Protein AF-A0A914V045-F1 (afdb_monomer_lite)

Foldseek 3Di:
DVVVVVLVVVLVVLVVLLVVLVVVLVVCPVPDPVVNVVSVVSNVVSLLVNLLSVLCCVLQVQLVVLVVVCVVPDVDCPDPSVVSNVVSVVSVVVSVVVNVVSSCVVDPVVVVVVVVVVVVVVVVVVVVVVVVVVVVVVVVVVVVVVVVVVVVVVVD

InterPro domains:
  IPR019408 7TM GPCR, serpentine receptor class ab (Srab) [PF10292] (8-119)
  IPR053286 Nematode receptor-like srab [PTHR46561] (6-132)

Sequence (156 aa):
MLLPTVELITLGILCGLLRYNARKKKRLQEASLTEKYQVNENLRSIRLLIPMMITHFCCFMPTLIAFPLYYAIDPSPDSRQYPIFNEAFGLTILYAVLLPVVLFWRHKSLRDNLQKSLGVFNRVEPERARADGRTQEQVRHFALLSSAWEREIAKR

Radius of gyration: 30.62 Å; chains: 1; bounding box: 100×23×67 Å

Secondary structure (DSSP, 8-state):
-HHHHHHHHHHHHHHHHHHHHHHHHHH-SSS-HHHHHHHHHHHHHHHHHHHHHHHHHHHHHHHHHHHHHHHHH---TTSTTHHHHHHHHHHHHHHHHHHHHHHHHH-HHHHHHHHHHHHHHHHHHHHHHHHHHHHHHHHHHHHHHHHHHHHHHTT-

Organism: NCBI:txid2011161

Structure (mmCIF, N/CA/C/O backbone):
data_AF-A0A914V045-F1
#
_entry.id   AF-A0A914V045-F1
#
loop_
_atom_site.group_PDB
_atom_site.id
_atom_site.type_symbol
_atom_site.label_atom_id
_atom_site.label_alt_id
_atom_site.label_comp_id
_atom_site.label_asym_id
_atom_site.label_entity_id
_atom_site.label_seq_id
_atom_site.pdbx_PDB_ins_code
_atom_site.Cartn_x
_atom_site.Cartn_y
_atom_site.Cartn_z
_atom_site.occupancy
_atom_site.B_iso_or_equiv
_atom_site.auth_seq_id
_atom_site.auth_comp_id
_atom_site.auth_asym_id
_atom_site.auth_atom_id
_atom_site.pdbx_PDB_model_num
ATOM 1 N N . MET A 1 1 ? 15.178 9.215 -10.275 1.00 60.50 1 MET A N 1
ATOM 2 C CA . MET A 1 1 ? 15.688 8.479 -9.092 1.00 60.50 1 MET A CA 1
ATOM 3 C C . MET A 1 1 ? 15.034 8.858 -7.756 1.00 60.50 1 MET A C 1
ATOM 5 O O . MET A 1 1 ? 15.319 8.191 -6.775 1.00 60.50 1 MET A O 1
ATOM 9 N N . LEU A 1 2 ? 14.127 9.846 -7.689 1.00 77.00 2 LEU A N 1
ATOM 10 C CA . LEU A 1 2 ? 13.502 10.266 -6.421 1.00 77.00 2 LEU A CA 1
ATOM 11 C C . LEU A 1 2 ? 12.472 9.264 -5.857 1.00 77.00 2 LEU A C 1
ATOM 13 O O . LEU A 1 2 ? 12.335 9.135 -4.644 1.00 77.00 2 LEU A O 1
ATOM 17 N N . LEU A 1 3 ? 11.770 8.521 -6.717 1.00 78.25 3 LEU A N 1
ATOM 18 C CA . LEU A 1 3 ? 10.725 7.580 -6.298 1.00 78.25 3 LEU A CA 1
ATOM 19 C C . LEU A 1 3 ? 11.230 6.431 -5.386 1.00 78.25 3 LEU A C 1
ATOM 21 O O . LEU A 1 3 ? 10.719 6.313 -4.274 1.00 78.25 3 LEU A O 1
ATOM 25 N N . PRO A 1 4 ? 12.268 5.642 -5.750 1.00 80.12 4 PRO A N 1
ATOM 26 C CA . PRO A 1 4 ? 12.728 4.536 -4.905 1.00 80.12 4 PRO A CA 1
ATOM 27 C C . PRO A 1 4 ? 13.363 5.045 -3.610 1.00 80.12 4 PRO A C 1
ATOM 29 O O . PRO A 1 4 ? 13.275 4.393 -2.574 1.00 80.12 4 PRO A O 1
ATOM 32 N N . THR A 1 5 ? 13.983 6.231 -3.635 1.00 84.00 5 THR A N 1
ATOM 33 C CA . THR A 1 5 ? 14.529 6.838 -2.420 1.00 84.00 5 THR A CA 1
ATOM 34 C C . THR A 1 5 ? 13.424 7.198 -1.437 1.00 84.00 5 THR A C 1
ATOM 36 O O . THR A 1 5 ? 13.578 6.941 -0.247 1.00 84.00 5 THR A O 1
ATOM 39 N N . VAL A 1 6 ? 12.292 7.721 -1.920 1.00 87.81 6 VAL A N 1
ATOM 40 C CA . VAL A 1 6 ? 11.130 8.007 -1.070 1.00 87.81 6 VAL A CA 1
ATOM 41 C C . VAL A 1 6 ? 10.575 6.712 -0.483 1.00 87.81 6 VAL A C 1
ATOM 43 O O . VAL A 1 6 ? 10.385 6.645 0.726 1.00 87.81 6 VAL A O 1
ATOM 46 N N . GLU A 1 7 ? 10.410 5.657 -1.282 1.00 85.88 7 GLU A N 1
ATOM 47 C CA . GLU A 1 7 ? 9.904 4.365 -0.794 1.00 85.88 7 GLU A CA 1
ATOM 48 C C . GLU A 1 7 ? 10.807 3.733 0.275 1.00 85.88 7 GLU A C 1
ATOM 50 O O . GLU A 1 7 ? 10.315 3.267 1.307 1.00 85.88 7 GLU A O 1
ATOM 55 N N . LEU A 1 8 ? 12.129 3.762 0.075 1.00 87.00 8 LEU A N 1
ATOM 56 C CA . LEU A 1 8 ? 13.100 3.266 1.053 1.00 87.00 8 LEU A CA 1
ATOM 57 C C . LEU A 1 8 ? 13.074 4.086 2.348 1.00 87.00 8 LEU A C 1
ATOM 59 O O . LEU A 1 8 ? 13.103 3.513 3.441 1.00 87.00 8 LEU A O 1
ATOM 63 N N . ILE A 1 9 ? 12.966 5.415 2.244 1.00 91.69 9 ILE A N 1
ATOM 64 C CA . ILE A 1 9 ? 12.814 6.301 3.404 1.00 91.69 9 ILE A CA 1
ATOM 65 C C . ILE A 1 9 ? 11.511 5.980 4.142 1.00 91.69 9 ILE A C 1
ATOM 67 O O . ILE A 1 9 ? 11.527 5.800 5.360 1.00 91.69 9 ILE A O 1
ATOM 71 N N . THR A 1 10 ? 10.391 5.838 3.432 1.00 90.62 10 THR A N 1
ATOM 72 C CA . THR A 1 10 ? 9.091 5.498 4.022 1.00 90.62 10 THR A CA 1
ATOM 73 C C . THR A 1 10 ? 9.129 4.141 4.724 1.00 90.62 10 THR A C 1
ATOM 75 O O . THR A 1 10 ? 8.661 4.032 5.859 1.00 90.62 10 THR A O 1
ATOM 78 N N . LEU A 1 11 ? 9.732 3.115 4.115 1.00 88.62 11 LEU A N 1
ATOM 79 C CA . LEU A 1 11 ? 9.929 1.805 4.747 1.00 88.62 11 LEU A CA 1
ATOM 80 C C . LEU A 1 11 ? 10.800 1.905 6.005 1.00 88.62 11 LEU A C 1
ATOM 82 O O . LEU A 1 11 ? 10.477 1.293 7.028 1.00 88.62 11 LEU A O 1
ATOM 86 N N . GLY A 1 12 ? 11.866 2.709 5.960 1.00 91.56 12 GLY A N 1
ATOM 87 C CA . GLY A 1 12 ? 12.716 3.003 7.112 1.00 91.56 12 GLY A CA 1
ATOM 88 C C . GLY A 1 12 ? 11.939 3.654 8.258 1.00 91.56 12 GLY A C 1
ATOM 89 O O . GLY A 1 12 ? 12.003 3.180 9.396 1.00 91.56 12 GLY A O 1
ATOM 90 N N . ILE A 1 13 ? 11.139 4.680 7.953 1.00 93.62 13 ILE A N 1
ATOM 91 C CA . ILE A 1 13 ? 10.275 5.377 8.915 1.00 93.62 13 ILE A CA 1
ATOM 92 C C . ILE A 1 13 ? 9.247 4.413 9.511 1.00 93.62 13 ILE A C 1
ATOM 94 O O . ILE A 1 13 ? 9.123 4.343 10.732 1.00 93.62 13 ILE A O 1
ATOM 98 N N . LEU A 1 14 ? 8.547 3.620 8.694 1.00 91.94 14 LEU A N 1
ATOM 99 C CA . LEU A 1 14 ? 7.556 2.649 9.173 1.00 91.94 14 LEU A CA 1
ATOM 100 C C . LEU A 1 14 ? 8.188 1.591 10.084 1.00 91.94 14 LEU A C 1
ATOM 102 O O . LEU A 1 14 ? 7.642 1.284 11.147 1.00 91.94 14 LEU A O 1
ATOM 106 N N . CYS A 1 15 ? 9.366 1.074 9.726 1.00 90.88 15 CYS A N 1
ATOM 107 C CA . CYS A 1 15 ? 10.126 0.157 10.574 1.00 90.88 15 CYS A CA 1
ATOM 108 C C . CYS A 1 15 ? 10.553 0.815 11.896 1.00 90.88 15 CYS A C 1
ATOM 110 O O . CYS A 1 15 ? 10.463 0.195 12.961 1.00 90.88 15 CYS A O 1
ATOM 112 N N . GLY A 1 16 ? 11.009 2.069 11.842 1.00 93.06 16 GLY A N 1
ATOM 113 C CA . GLY A 1 16 ? 11.368 2.865 13.013 1.00 93.06 16 GLY A CA 1
ATOM 114 C C . GLY A 1 16 ? 10.177 3.077 13.945 1.00 93.06 16 GLY A C 1
ATOM 115 O O . GLY A 1 16 ? 10.257 2.758 15.133 1.00 93.06 16 GLY A O 1
ATOM 116 N N . LEU A 1 17 ? 9.042 3.512 13.397 1.00 92.81 17 LEU A N 1
ATOM 117 C CA . LEU A 1 17 ? 7.787 3.701 14.122 1.00 92.81 17 LEU A CA 1
ATOM 118 C C . LEU A 1 17 ? 7.270 2.392 14.718 1.00 92.81 17 LEU A C 1
ATOM 120 O O . LEU A 1 17 ? 6.794 2.397 15.854 1.00 92.81 17 LEU A O 1
ATOM 124 N N . LEU A 1 18 ? 7.394 1.266 14.010 1.00 92.25 18 LEU A N 1
ATOM 125 C CA . LEU A 1 18 ? 7.009 -0.043 14.535 1.00 92.25 18 LEU A CA 1
ATOM 126 C C . LEU A 1 18 ? 7.837 -0.393 15.775 1.00 92.25 18 LEU A C 1
ATOM 128 O O . LEU A 1 18 ? 7.282 -0.771 16.808 1.00 92.25 18 LEU A O 1
ATOM 132 N N . ARG A 1 19 ? 9.165 -0.235 15.696 1.00 92.94 19 ARG A N 1
ATOM 133 C CA . ARG A 1 19 ? 10.072 -0.508 16.820 1.00 92.94 19 ARG A CA 1
ATOM 134 C C . ARG A 1 19 ? 9.829 0.445 17.984 1.00 92.94 19 ARG A C 1
ATOM 136 O O . ARG A 1 19 ? 9.765 -0.006 19.128 1.00 92.94 19 ARG A O 1
ATOM 143 N N . TYR A 1 20 ? 9.664 1.735 17.705 1.00 93.12 20 TYR A N 1
ATOM 144 C CA . TYR A 1 20 ? 9.385 2.747 18.717 1.00 93.12 20 TYR A CA 1
ATOM 145 C C . TYR A 1 20 ? 8.069 2.457 19.449 1.00 93.12 20 TYR A C 1
ATOM 147 O O . TYR A 1 20 ? 8.065 2.337 20.674 1.00 93.12 20 TYR A O 1
ATOM 155 N N . ASN A 1 21 ? 6.969 2.242 18.720 1.00 90.94 21 ASN A N 1
ATOM 156 C CA . ASN A 1 21 ? 5.669 1.948 19.324 1.00 90.94 21 ASN A CA 1
ATOM 157 C C . ASN A 1 21 ? 5.657 0.591 20.045 1.00 90.94 21 ASN A C 1
ATOM 159 O O . ASN A 1 21 ? 5.033 0.469 21.096 1.00 90.94 21 ASN A O 1
ATOM 163 N N . ALA A 1 22 ? 6.389 -0.417 19.557 1.00 89.88 22 ALA A N 1
ATOM 164 C CA . ALA A 1 22 ? 6.524 -1.697 20.253 1.00 89.88 22 ALA A CA 1
ATOM 165 C C . ALA A 1 22 ? 7.273 -1.552 21.588 1.00 89.88 22 ALA A C 1
ATOM 167 O O . ALA A 1 22 ? 6.875 -2.150 22.588 1.00 89.88 22 ALA A O 1
ATOM 168 N N . ARG A 1 23 ? 8.330 -0.729 21.630 1.00 90.50 23 ARG A N 1
ATOM 169 C CA . ARG A 1 23 ? 9.044 -0.393 22.873 1.00 90.50 23 ARG A CA 1
ATOM 170 C C . ARG A 1 23 ? 8.161 0.421 23.818 1.00 90.50 23 ARG A C 1
ATOM 172 O O . ARG A 1 23 ? 8.089 0.096 25.000 1.00 90.50 23 ARG A O 1
ATOM 179 N N . LYS A 1 24 ? 7.446 1.424 23.297 1.00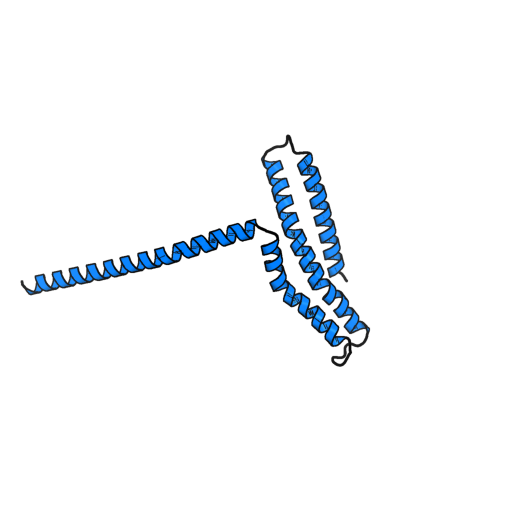 89.50 24 LYS A N 1
ATOM 180 C CA . LYS A 1 24 ? 6.507 2.249 24.070 1.00 89.50 24 LYS A CA 1
ATOM 181 C C . LYS A 1 24 ? 5.401 1.387 24.686 1.00 89.50 24 LYS A C 1
ATOM 183 O O . LYS A 1 24 ? 5.159 1.491 25.880 1.00 89.50 24 LYS A O 1
ATOM 188 N N . LYS A 1 25 ? 4.827 0.441 23.932 1.00 89.62 25 LYS A N 1
ATOM 189 C CA . LYS A 1 25 ? 3.814 -0.503 24.435 1.00 89.62 25 LYS A CA 1
ATOM 190 C C . LYS A 1 25 ? 4.291 -1.301 25.653 1.00 89.62 25 LYS A C 1
ATOM 192 O O . LYS A 1 25 ? 3.518 -1.479 26.585 1.00 89.62 25 LYS A O 1
ATOM 197 N N . LYS A 1 26 ? 5.551 -1.758 25.667 1.00 87.44 26 LYS A N 1
ATOM 198 C CA . LYS A 1 26 ? 6.120 -2.496 26.813 1.00 87.44 26 LYS A CA 1
ATOM 199 C C . LYS A 1 26 ? 6.256 -1.632 28.070 1.00 87.44 26 LYS A C 1
ATOM 201 O O . LYS A 1 26 ? 6.139 -2.157 29.166 1.00 87.44 26 LYS A O 1
ATOM 206 N N . ARG A 1 27 ? 6.503 -0.329 27.909 1.00 87.12 27 ARG A N 1
ATOM 207 C CA . ARG A 1 27 ? 6.676 0.627 29.016 1.00 87.12 27 ARG A CA 1
ATOM 208 C C . ARG A 1 27 ? 5.360 1.154 29.587 1.00 87.12 27 ARG A C 1
ATOM 210 O O . ARG A 1 27 ? 5.343 1.636 30.707 1.00 87.12 27 ARG A O 1
ATOM 217 N N . LEU A 1 28 ? 4.265 1.061 28.836 1.00 85.31 28 LEU A N 1
ATOM 218 C CA . LEU A 1 28 ? 2.966 1.616 29.220 1.00 85.31 28 LEU A CA 1
ATOM 219 C C . LEU A 1 28 ? 2.117 0.655 30.074 1.00 85.31 28 LEU A C 1
ATOM 221 O O . LEU A 1 28 ? 0.897 0.738 30.012 1.00 85.31 28 LEU A O 1
ATOM 225 N N . GLN A 1 29 ? 2.697 -0.269 30.852 1.00 77.12 29 GLN A N 1
ATOM 226 C CA . GLN A 1 29 ? 1.889 -1.201 31.662 1.00 77.12 29 GLN A CA 1
ATOM 227 C C . GLN A 1 29 ? 1.050 -0.480 32.732 1.00 77.12 29 GLN A C 1
ATOM 229 O O . GLN A 1 29 ? -0.114 -0.832 32.924 1.00 77.12 29 GLN A O 1
ATOM 234 N N . GLU A 1 30 ? 1.574 0.598 33.312 1.00 82.31 30 GLU A N 1
ATOM 235 C CA . GLU A 1 30 ? 0.907 1.411 34.345 1.00 82.31 30 GLU A CA 1
ATOM 236 C C . GLU A 1 30 ? 0.257 2.691 33.794 1.00 82.31 30 GLU A C 1
ATOM 238 O O . GLU A 1 30 ? -0.356 3.456 34.528 1.00 82.31 30 GLU A O 1
ATOM 243 N N . ALA A 1 31 ? 0.357 2.925 32.484 1.00 84.81 31 ALA A N 1
ATOM 244 C CA . ALA A 1 31 ? -0.144 4.146 31.865 1.00 84.81 31 ALA A CA 1
ATOM 245 C C . ALA A 1 31 ? -1.675 4.166 31.728 1.00 84.81 31 ALA A C 1
ATOM 247 O O . ALA A 1 31 ? -2.350 3.131 31.857 1.00 84.81 31 ALA A O 1
ATOM 248 N N . SER A 1 32 ? -2.208 5.343 31.391 1.00 87.19 32 SER A N 1
ATOM 249 C CA . SER A 1 32 ? -3.642 5.553 31.195 1.00 87.19 32 SER A CA 1
ATOM 250 C C . SER A 1 32 ? -4.214 4.653 30.087 1.00 87.19 32 SER A C 1
ATOM 252 O O . SER A 1 32 ? -3.528 4.272 29.130 1.00 87.19 32 SER A O 1
ATOM 254 N N . LEU A 1 33 ? -5.503 4.306 30.197 1.00 87.50 33 LEU A N 1
ATOM 255 C CA . LEU A 1 33 ? -6.204 3.495 29.189 1.00 87.50 33 LEU A CA 1
ATOM 256 C C . LEU A 1 33 ? -6.153 4.146 27.798 1.00 87.50 33 LEU A C 1
ATOM 258 O O . LEU A 1 33 ? -5.972 3.452 26.797 1.00 87.50 33 LEU A O 1
ATOM 262 N N . THR A 1 34 ? -6.234 5.476 27.746 1.00 91.00 34 THR A N 1
ATOM 263 C CA . THR A 1 34 ? -6.156 6.261 26.511 1.00 91.00 34 THR A CA 1
ATOM 264 C C . THR A 1 34 ? -4.807 6.099 25.815 1.00 91.00 34 THR A C 1
ATOM 266 O O . THR A 1 34 ? -4.759 5.832 24.614 1.00 91.00 34 THR A O 1
ATOM 269 N N . GLU A 1 35 ? -3.695 6.186 26.547 1.00 87.44 35 GLU A N 1
ATOM 270 C CA . GLU A 1 35 ? -2.356 6.033 25.960 1.00 87.44 35 GLU A CA 1
ATOM 271 C C . GLU A 1 35 ? -2.110 4.611 25.450 1.00 87.44 35 GLU A C 1
ATOM 273 O O . GLU A 1 35 ? -1.548 4.417 24.366 1.00 87.44 35 GLU A O 1
ATOM 278 N N . LYS A 1 36 ? -2.567 3.603 26.203 1.00 89.88 36 LYS A N 1
ATOM 279 C CA . LYS A 1 36 ? -2.517 2.196 25.781 1.00 89.88 36 LYS A CA 1
ATOM 280 C C . LYS A 1 36 ? -3.298 1.985 24.485 1.00 89.88 36 LYS A C 1
ATOM 282 O O . LYS A 1 36 ? -2.802 1.309 23.580 1.00 89.88 36 LYS A O 1
ATOM 287 N N . TYR A 1 37 ? -4.486 2.581 24.385 1.00 91.31 37 TYR A N 1
ATOM 288 C CA . TYR A 1 37 ? -5.323 2.517 23.191 1.00 91.31 37 TYR A CA 1
ATOM 289 C C . TYR A 1 37 ? -4.631 3.150 21.978 1.00 91.31 37 TYR A C 1
ATOM 291 O O . TYR A 1 37 ? -4.478 2.485 20.955 1.00 91.31 37 TYR A O 1
ATOM 299 N N . GLN A 1 38 ? -4.122 4.379 22.111 1.00 92.06 38 GLN A N 1
ATOM 300 C CA . GLN A 1 38 ? -3.449 5.091 21.019 1.00 92.06 38 GLN A CA 1
ATOM 301 C C . GLN A 1 38 ? -2.245 4.317 20.467 1.00 92.06 38 GLN A C 1
ATOM 303 O O . GLN A 1 38 ? -2.088 4.177 19.256 1.00 92.06 38 GLN A O 1
ATOM 308 N N . VAL A 1 39 ? -1.397 3.766 21.342 1.00 91.88 39 VAL A N 1
ATOM 309 C CA . VAL A 1 39 ? -0.233 2.981 20.898 1.00 91.88 39 VAL A CA 1
ATOM 310 C C . VAL A 1 39 ? -0.657 1.681 20.218 1.00 91.88 39 VAL A C 1
ATOM 312 O O . VAL A 1 39 ? -0.025 1.255 19.248 1.00 91.88 39 VAL A O 1
ATOM 315 N N . ASN A 1 40 ? -1.716 1.036 20.707 1.00 89.44 40 ASN A N 1
ATOM 316 C CA . ASN A 1 40 ? -2.213 -0.189 20.095 1.00 89.44 40 ASN A CA 1
ATOM 317 C C . ASN A 1 40 ? -2.816 0.071 18.707 1.00 89.44 40 ASN A C 1
ATOM 319 O O . ASN A 1 40 ? -2.561 -0.712 17.790 1.00 89.44 40 ASN A O 1
ATOM 323 N N . GLU A 1 41 ? -3.532 1.181 18.540 1.00 88.69 41 GLU A N 1
ATOM 324 C CA . GLU A 1 41 ? -4.085 1.582 17.248 1.00 88.69 41 GLU A CA 1
ATOM 325 C C . GLU A 1 41 ? -2.978 1.975 16.262 1.00 88.69 41 GLU A C 1
ATOM 327 O O . GLU A 1 41 ? -2.938 1.456 15.149 1.00 88.69 41 GLU A O 1
ATOM 332 N N . ASN A 1 42 ? -1.975 2.748 16.694 1.00 92.50 42 ASN A N 1
ATOM 333 C CA . ASN A 1 42 ? -0.807 3.062 15.862 1.00 92.50 42 ASN A CA 1
ATOM 334 C C . ASN A 1 42 ? -0.075 1.797 15.386 1.00 92.50 42 ASN A C 1
ATOM 336 O O . ASN A 1 42 ? 0.290 1.683 14.216 1.00 92.50 42 ASN A O 1
ATOM 340 N N . LEU A 1 43 ? 0.119 0.810 16.270 1.00 91.12 43 LEU A N 1
ATOM 341 C CA . LEU A 1 43 ? 0.714 -0.476 15.892 1.00 91.12 43 LEU A CA 1
ATOM 342 C C . LEU A 1 43 ? -0.145 -1.244 14.886 1.00 91.12 43 LEU A C 1
ATOM 344 O O . LEU A 1 43 ? 0.404 -1.897 13.998 1.00 91.12 43 LEU A O 1
ATOM 348 N N . ARG A 1 44 ? -1.472 -1.196 15.026 1.00 89.56 44 ARG A N 1
ATOM 349 C CA . ARG A 1 44 ? -2.401 -1.821 14.082 1.00 89.56 44 ARG A CA 1
ATOM 350 C C . ARG A 1 44 ? -2.304 -1.162 12.706 1.00 89.56 44 ARG A C 1
ATOM 352 O O . ARG A 1 44 ? -2.152 -1.883 11.723 1.00 89.56 44 ARG A O 1
ATOM 359 N N . SER A 1 45 ? -2.302 0.166 12.651 1.00 90.06 45 SER A N 1
ATOM 360 C CA . SER A 1 45 ? -2.172 0.939 11.413 1.00 90.06 45 SER A CA 1
ATOM 361 C C . SER A 1 45 ? -0.840 0.678 10.709 1.00 90.06 45 SER A C 1
ATOM 363 O O . SER A 1 45 ? -0.822 0.363 9.523 1.00 90.06 45 SER A O 1
ATOM 365 N N . ILE A 1 46 ? 0.284 0.695 11.437 1.00 90.69 46 ILE A N 1
ATOM 366 C CA . ILE A 1 46 ? 1.607 0.411 10.851 1.00 90.69 46 ILE A CA 1
ATOM 367 C C . ILE A 1 46 ? 1.670 -1.019 10.295 1.00 90.69 46 ILE A C 1
ATOM 369 O O . ILE A 1 46 ? 2.202 -1.241 9.209 1.00 90.69 46 ILE A O 1
ATOM 373 N N . ARG A 1 47 ? 1.097 -2.003 10.999 1.00 88.31 47 ARG A N 1
ATOM 374 C CA . ARG A 1 47 ? 1.039 -3.394 10.515 1.00 88.31 47 ARG A CA 1
ATOM 375 C C . ARG A 1 47 ? 0.194 -3.562 9.254 1.00 88.31 47 ARG A C 1
ATOM 377 O O . ARG A 1 47 ? 0.460 -4.501 8.512 1.00 88.31 47 ARG A O 1
ATOM 384 N N . LEU A 1 48 ? -0.785 -2.688 9.024 1.00 87.38 48 LEU A N 1
ATOM 385 C CA . LEU A 1 48 ? -1.574 -2.653 7.791 1.00 87.38 48 LEU A CA 1
ATOM 386 C C . LEU A 1 48 ? -0.795 -1.984 6.648 1.00 87.38 48 LEU A C 1
ATOM 388 O O . LEU A 1 48 ? -0.826 -2.466 5.519 1.00 87.38 48 LEU A O 1
ATOM 392 N N . LEU A 1 49 ? -0.047 -0.918 6.946 1.00 89.50 49 LEU A N 1
ATOM 393 C CA . LEU A 1 49 ? 0.745 -0.176 5.959 1.00 89.50 49 LEU A CA 1
ATOM 394 C C . LEU A 1 49 ? 1.959 -0.958 5.438 1.00 89.50 49 LEU A C 1
ATOM 396 O O . LEU A 1 49 ? 2.287 -0.858 4.261 1.00 89.50 49 LEU A O 1
ATOM 400 N N . ILE A 1 50 ? 2.619 -1.764 6.276 1.00 88.94 50 ILE A N 1
ATOM 401 C CA . ILE A 1 50 ? 3.801 -2.548 5.869 1.00 88.94 50 ILE A CA 1
ATOM 402 C C . ILE A 1 50 ? 3.534 -3.476 4.667 1.00 88.94 50 ILE A C 1
ATOM 404 O O . ILE A 1 50 ? 4.266 -3.372 3.685 1.00 88.94 50 ILE A O 1
ATOM 408 N N . PRO A 1 51 ? 2.534 -4.381 4.679 1.00 89.69 51 PRO A N 1
ATOM 409 C CA . PRO A 1 51 ? 2.290 -5.268 3.542 1.00 89.69 51 PRO A CA 1
ATOM 410 C C . PRO A 1 51 ? 1.861 -4.504 2.284 1.00 89.69 51 PRO A C 1
ATOM 412 O O . PRO A 1 51 ? 2.217 -4.922 1.185 1.00 89.69 51 PRO A O 1
ATOM 415 N N . MET A 1 52 ? 1.156 -3.378 2.433 1.00 90.75 52 MET A N 1
ATOM 416 C CA . MET A 1 52 ? 0.820 -2.484 1.321 1.00 90.75 52 MET A CA 1
ATOM 417 C C . MET A 1 52 ? 2.087 -1.908 0.680 1.00 90.75 52 MET A C 1
ATOM 419 O O . MET A 1 52 ? 2.268 -2.039 -0.526 1.00 90.75 52 MET A O 1
ATOM 423 N N . MET A 1 53 ? 3.000 -1.364 1.489 1.00 90.88 53 MET A N 1
ATOM 424 C CA . MET A 1 53 ? 4.274 -0.819 1.013 1.00 90.88 53 MET A CA 1
ATOM 425 C C . MET A 1 53 ? 5.172 -1.878 0.374 1.00 90.88 53 MET A C 1
ATOM 427 O O . MET A 1 53 ? 5.767 -1.616 -0.663 1.00 90.88 53 MET A O 1
ATOM 431 N N . ILE A 1 54 ? 5.258 -3.078 0.957 1.00 90.12 54 ILE A N 1
ATOM 432 C CA . ILE A 1 54 ? 6.033 -4.184 0.371 1.00 90.12 54 ILE A CA 1
ATOM 433 C C . ILE A 1 54 ? 5.459 -4.567 -0.995 1.00 90.12 54 ILE A C 1
ATOM 435 O O . ILE A 1 54 ? 6.207 -4.717 -1.952 1.00 90.12 54 ILE A O 1
ATOM 439 N N . THR A 1 55 ? 4.134 -4.691 -1.096 1.00 91.62 55 THR A N 1
ATOM 440 C CA . THR A 1 55 ? 3.462 -5.031 -2.358 1.00 91.62 55 THR A CA 1
ATOM 441 C C . THR A 1 55 ? 3.711 -3.962 -3.419 1.00 91.62 55 THR A C 1
ATOM 443 O O . THR A 1 55 ? 4.053 -4.290 -4.550 1.00 91.62 55 THR A O 1
ATOM 446 N N . HIS A 1 56 ? 3.596 -2.688 -3.040 1.00 91.94 56 HIS A N 1
ATOM 447 C CA . HIS A 1 56 ? 3.887 -1.564 -3.922 1.00 91.94 56 HIS A CA 1
ATOM 448 C C . HIS A 1 56 ? 5.331 -1.613 -4.428 1.00 91.94 56 HIS A C 1
ATOM 450 O O . HIS A 1 56 ? 5.554 -1.664 -5.633 1.00 91.94 56 HIS A O 1
ATOM 456 N N . PHE A 1 57 ? 6.295 -1.726 -3.514 1.00 90.69 57 PHE A N 1
ATOM 457 C CA . PHE A 1 57 ? 7.715 -1.820 -3.840 1.00 90.69 57 PHE A CA 1
ATOM 458 C C . PHE A 1 57 ? 8.007 -2.987 -4.795 1.00 90.69 57 PHE A C 1
ATOM 460 O O . PHE A 1 57 ? 8.659 -2.809 -5.819 1.00 90.69 57 PHE A O 1
ATOM 467 N N . CYS A 1 58 ? 7.480 -4.184 -4.517 1.00 90.62 58 CYS A N 1
ATOM 468 C CA . CYS A 1 58 ? 7.694 -5.357 -5.366 1.00 90.62 58 CYS A CA 1
ATOM 469 C C . CYS A 1 58 ? 7.119 -5.195 -6.783 1.00 90.62 58 CYS A C 1
ATOM 471 O O . CYS A 1 58 ? 7.722 -5.691 -7.731 1.00 90.62 58 CYS A O 1
ATOM 473 N N . CYS A 1 59 ? 5.980 -4.517 -6.937 1.00 92.56 59 CYS A N 1
ATOM 474 C CA . CYS A 1 59 ? 5.348 -4.314 -8.241 1.00 92.56 59 CYS A CA 1
ATOM 475 C C . CYS A 1 59 ? 5.953 -3.148 -9.037 1.00 92.56 59 CYS A C 1
ATOM 477 O O . CYS A 1 59 ? 5.993 -3.218 -10.261 1.00 92.56 59 CYS A O 1
ATOM 479 N N . PHE A 1 60 ? 6.411 -2.085 -8.370 1.00 91.06 60 PHE A N 1
ATOM 480 C CA . PHE A 1 60 ? 6.881 -0.860 -9.028 1.00 91.06 60 PHE A CA 1
ATOM 481 C C . PHE A 1 60 ? 8.396 -0.841 -9.268 1.00 91.06 60 PHE A C 1
ATOM 483 O O . PHE A 1 60 ? 8.851 -0.216 -10.228 1.00 91.06 60 PHE A O 1
ATOM 490 N N . MET A 1 61 ? 9.190 -1.552 -8.458 1.00 90.31 61 MET A N 1
ATOM 491 C CA . MET A 1 61 ? 10.647 -1.600 -8.633 1.00 90.31 61 MET A CA 1
ATOM 492 C C . MET A 1 61 ? 11.101 -2.166 -9.988 1.00 90.31 61 MET A C 1
ATOM 494 O O . MET A 1 61 ? 12.001 -1.570 -10.583 1.00 90.31 61 MET A O 1
ATOM 498 N N . PRO A 1 62 ? 10.502 -3.245 -10.535 1.00 92.25 62 PRO A N 1
ATOM 499 C CA . PRO A 1 62 ? 10.858 -3.735 -11.866 1.00 92.25 62 PRO A CA 1
ATOM 500 C C . PRO A 1 62 ? 10.678 -2.668 -12.948 1.00 92.25 62 PRO A C 1
ATOM 502 O O . PRO A 1 62 ? 11.593 -2.441 -13.734 1.00 92.25 62 PRO A O 1
ATOM 505 N N . THR A 1 63 ? 9.551 -1.951 -12.943 1.00 90.44 63 THR A N 1
ATOM 506 C CA . THR A 1 63 ? 9.273 -0.852 -13.884 1.00 90.44 63 THR A CA 1
ATOM 507 C C . THR A 1 63 ? 10.287 0.270 -13.744 1.00 90.44 63 THR A C 1
ATOM 509 O O . THR A 1 63 ? 10.776 0.809 -14.735 1.00 90.44 63 THR A O 1
ATOM 512 N N . LEU A 1 64 ? 10.646 0.594 -12.503 1.00 89.00 64 LEU A N 1
ATOM 513 C CA . LEU A 1 64 ? 11.594 1.654 -12.208 1.00 89.00 64 LEU A CA 1
ATOM 514 C C . LEU A 1 64 ? 13.016 1.353 -12.696 1.00 89.00 64 LEU A C 1
ATOM 516 O O . LEU A 1 64 ? 13.764 2.283 -12.986 1.00 89.00 64 LEU A O 1
ATOM 520 N N . ILE A 1 65 ? 13.387 0.075 -12.781 1.00 89.56 65 ILE A N 1
ATOM 521 C CA . ILE A 1 65 ? 14.675 -0.375 -13.322 1.00 89.56 65 ILE A CA 1
ATOM 522 C C . ILE A 1 65 ? 14.592 -0.535 -14.844 1.00 89.56 65 ILE A C 1
ATOM 524 O O . ILE A 1 65 ? 15.484 -0.082 -15.559 1.00 89.56 65 ILE A O 1
ATOM 528 N N . ALA A 1 66 ? 13.517 -1.140 -15.351 1.00 89.69 66 ALA A N 1
ATOM 529 C CA . ALA A 1 66 ? 13.348 -1.435 -16.770 1.00 89.69 66 ALA A CA 1
ATOM 530 C C . ALA A 1 66 ? 13.217 -0.165 -17.624 1.00 89.69 66 ALA A C 1
ATOM 532 O O . ALA A 1 66 ? 13.769 -0.112 -18.719 1.00 89.69 66 ALA A O 1
ATOM 533 N N . PHE A 1 67 ? 12.542 0.872 -17.115 1.00 88.81 67 PHE A N 1
ATOM 534 C CA . PHE A 1 67 ? 12.372 2.145 -17.818 1.00 88.81 67 PHE A CA 1
ATOM 535 C C . PHE A 1 67 ? 13.714 2.820 -18.163 1.00 88.81 67 PHE A C 1
ATOM 537 O O . PHE A 1 67 ? 13.997 2.989 -19.347 1.00 88.81 67 PHE A O 1
ATOM 544 N N . PRO A 1 68 ? 14.584 3.185 -17.199 1.00 88.81 68 PRO A N 1
ATOM 545 C CA . PRO A 1 68 ? 15.861 3.811 -17.526 1.00 88.81 68 PRO A CA 1
ATOM 546 C C . PRO A 1 68 ? 16.784 2.878 -18.312 1.00 88.81 68 PRO A C 1
ATOM 548 O O . PRO A 1 68 ? 17.538 3.366 -19.145 1.00 88.81 68 PRO A O 1
ATOM 551 N N . LEU A 1 69 ? 16.718 1.560 -18.087 1.00 88.62 69 LEU A N 1
ATOM 552 C CA . LEU A 1 69 ? 17.528 0.593 -18.829 1.00 88.62 69 LEU A CA 1
ATOM 553 C C . LEU A 1 69 ? 17.182 0.589 -20.325 1.00 88.62 69 LEU A C 1
ATOM 555 O O . LEU A 1 69 ? 18.087 0.678 -21.149 1.00 88.62 69 LEU A O 1
ATOM 559 N N . TYR A 1 70 ? 15.887 0.570 -20.658 1.00 88.94 70 TYR A N 1
ATOM 560 C CA . TYR A 1 70 ? 15.396 0.641 -22.036 1.00 88.94 70 TYR A CA 1
ATOM 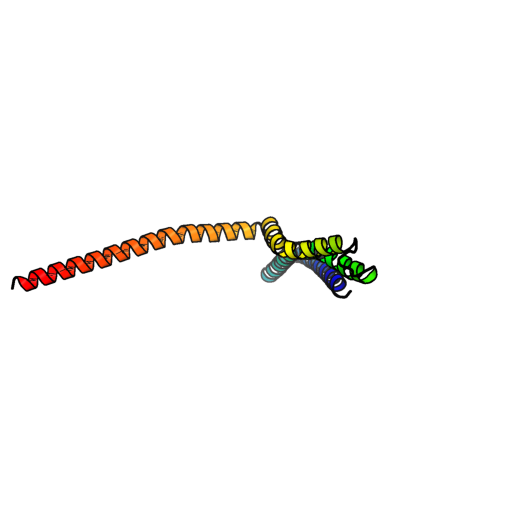561 C C . TYR A 1 70 ? 15.872 1.915 -22.748 1.00 88.94 70 TYR A C 1
ATOM 563 O O . TYR A 1 70 ? 16.430 1.853 -23.841 1.00 88.94 70 TYR A O 1
ATOM 571 N N . TYR A 1 71 ? 15.726 3.072 -22.094 1.00 88.44 71 TYR A N 1
ATOM 572 C CA . TYR A 1 71 ? 16.153 4.353 -22.667 1.00 88.44 71 TYR A CA 1
ATOM 573 C C . TYR A 1 71 ? 17.673 4.528 -22.746 1.00 88.44 71 TYR A C 1
ATOM 575 O O . TYR A 1 71 ? 18.144 5.308 -23.569 1.00 88.44 71 TYR A O 1
ATOM 583 N N . ALA A 1 72 ? 18.440 3.841 -21.898 1.00 88.94 72 ALA A N 1
ATOM 584 C CA . ALA A 1 72 ? 19.894 3.953 -21.881 1.00 88.94 72 ALA A CA 1
ATOM 585 C C . ALA A 1 72 ? 20.583 3.118 -22.969 1.00 88.94 72 ALA 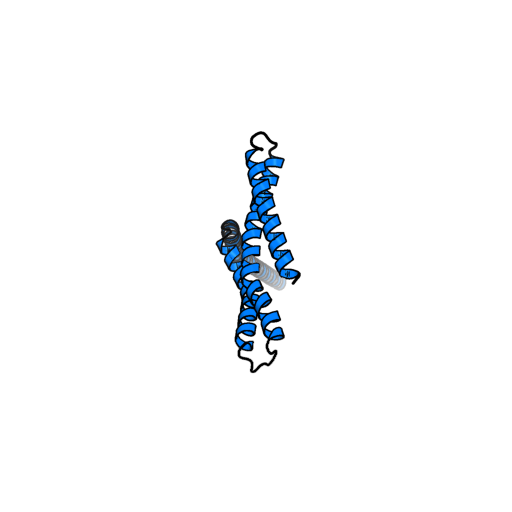A C 1
ATOM 587 O O . ALA A 1 72 ? 21.706 3.452 -23.340 1.00 88.94 72 ALA A O 1
ATOM 588 N N . ILE A 1 73 ? 19.963 2.030 -23.441 1.00 88.19 73 ILE A N 1
ATOM 589 C CA . ILE A 1 73 ? 20.620 1.098 -24.365 1.00 88.19 73 ILE A CA 1
ATOM 590 C C . ILE A 1 73 ? 20.163 1.315 -25.806 1.00 88.19 73 ILE A C 1
ATOM 592 O O . ILE A 1 73 ? 20.993 1.634 -26.651 1.00 88.19 73 ILE A O 1
ATOM 596 N N . ASP A 1 74 ? 18.874 1.134 -26.092 1.00 86.19 74 ASP A N 1
ATOM 597 C CA . ASP A 1 74 ? 18.300 1.406 -27.411 1.00 86.19 74 ASP A CA 1
ATOM 598 C C . ASP A 1 74 ? 16.768 1.482 -27.300 1.00 86.19 74 ASP A C 1
ATOM 600 O O . ASP A 1 74 ? 16.113 0.438 -27.188 1.00 86.19 74 ASP A O 1
ATOM 604 N N . PRO A 1 75 ? 16.173 2.689 -27.317 1.00 81.75 75 PRO A N 1
ATOM 605 C CA . PRO A 1 75 ? 14.733 2.865 -27.230 1.00 81.75 75 PRO A CA 1
ATOM 606 C C . PRO A 1 75 ? 14.057 2.584 -28.582 1.00 81.75 75 PRO A C 1
ATOM 608 O O . PRO A 1 75 ? 13.350 3.435 -29.123 1.00 81.75 75 PRO A O 1
ATOM 611 N N . SER A 1 76 ? 14.265 1.390 -29.136 1.00 86.44 76 SER A N 1
ATOM 612 C CA . SER A 1 76 ? 13.592 0.921 -30.344 1.00 86.44 76 SER A CA 1
ATOM 613 C C . SER A 1 76 ? 12.536 -0.146 -29.997 1.00 86.44 76 SER A C 1
ATOM 615 O O . SER A 1 76 ? 12.789 -1.018 -29.155 1.00 86.44 76 SER A O 1
ATOM 617 N N . PRO A 1 77 ? 11.342 -0.120 -30.628 1.00 79.62 77 PRO A N 1
ATOM 618 C CA . PRO A 1 77 ? 10.318 -1.154 -30.429 1.00 79.62 77 PRO A CA 1
ATOM 619 C C . PRO A 1 77 ? 10.785 -2.559 -30.837 1.00 79.62 77 PRO A C 1
ATOM 621 O O . PRO A 1 77 ? 10.330 -3.544 -30.265 1.00 79.62 77 PRO A O 1
ATOM 624 N N . ASP A 1 78 ? 11.724 -2.640 -31.784 1.00 84.00 78 ASP A N 1
ATOM 625 C CA . ASP A 1 78 ? 12.348 -3.890 -32.236 1.00 84.00 78 ASP A CA 1
ATOM 626 C C . ASP A 1 78 ? 13.511 -4.347 -31.336 1.00 84.00 78 ASP A C 1
ATOM 628 O O . ASP A 1 78 ? 14.090 -5.420 -31.542 1.00 84.00 78 ASP A O 1
ATOM 632 N N . SER A 1 79 ? 13.872 -3.564 -30.313 1.00 85.12 79 SER A N 1
ATOM 633 C CA . SER A 1 79 ? 14.917 -3.955 -29.372 1.00 85.12 79 SER A CA 1
ATOM 634 C C . SER A 1 79 ? 14.506 -5.198 -28.581 1.00 85.12 79 SER A C 1
ATOM 636 O O . SER A 1 79 ? 13.367 -5.371 -28.142 1.00 85.12 79 SER A O 1
ATOM 638 N N . ARG A 1 80 ? 15.492 -6.039 -28.251 1.00 85.12 80 ARG A N 1
ATOM 639 C CA . ARG A 1 80 ? 15.304 -7.173 -27.325 1.00 85.12 80 ARG A CA 1
ATOM 640 C C . ARG A 1 80 ? 14.850 -6.752 -25.920 1.00 85.12 80 ARG A C 1
ATOM 642 O O . ARG A 1 80 ? 14.486 -7.609 -25.121 1.00 85.12 80 ARG A O 1
ATOM 649 N N . GLN A 1 81 ? 14.909 -5.463 -25.599 1.00 85.81 81 GLN A N 1
ATOM 650 C CA . GLN A 1 81 ? 14.573 -4.920 -24.284 1.00 85.81 81 GLN A CA 1
ATOM 651 C C . GLN A 1 81 ? 13.117 -4.493 -24.178 1.00 85.81 81 GLN A C 1
ATOM 653 O O . GLN A 1 81 ? 12.581 -4.467 -23.071 1.00 85.81 81 GLN A O 1
ATOM 658 N N . TYR A 1 82 ? 12.465 -4.219 -25.309 1.00 87.06 82 TYR A N 1
ATOM 659 C CA . TYR A 1 82 ? 11.060 -3.839 -25.344 1.00 87.06 82 TYR A CA 1
ATOM 660 C C . TYR A 1 82 ? 10.135 -4.865 -24.650 1.00 87.06 82 TYR A C 1
ATOM 662 O O . TYR A 1 82 ? 9.321 -4.447 -23.825 1.00 87.06 82 TYR A O 1
ATOM 670 N N . PRO A 1 83 ? 10.290 -6.197 -24.834 1.00 90.75 83 PRO A N 1
ATOM 671 C CA . PRO A 1 83 ? 9.485 -7.177 -24.098 1.00 90.75 83 PRO A CA 1
ATOM 672 C C . PRO A 1 83 ? 9.699 -7.131 -22.579 1.00 90.75 83 PRO A C 1
ATOM 674 O O . PRO A 1 83 ? 8.740 -7.244 -21.822 1.00 90.75 83 PRO A O 1
ATOM 677 N N . ILE A 1 84 ? 10.942 -6.927 -22.124 1.00 88.06 84 ILE A N 1
ATOM 678 C CA . ILE A 1 84 ? 11.287 -6.839 -20.693 1.00 88.06 84 ILE A CA 1
ATOM 679 C C . ILE A 1 84 ? 10.646 -5.592 -20.076 1.00 88.06 84 ILE A C 1
ATOM 681 O O . ILE A 1 84 ? 10.061 -5.651 -18.996 1.00 88.06 84 ILE A O 1
ATOM 685 N N . PHE A 1 85 ? 10.737 -4.466 -20.782 1.00 90.50 85 PHE A N 1
ATOM 686 C CA . PHE A 1 85 ? 10.084 -3.219 -20.408 1.00 90.50 85 PHE A CA 1
ATOM 687 C C . PHE A 1 85 ? 8.561 -3.377 -20.312 1.00 90.50 85 PHE A C 1
ATOM 689 O O . PHE A 1 85 ? 7.961 -2.977 -19.312 1.00 90.50 85 PHE A O 1
ATOM 696 N N . ASN A 1 86 ? 7.944 -3.997 -21.319 1.00 91.62 86 ASN A N 1
ATOM 697 C CA . ASN A 1 86 ? 6.501 -4.200 -21.367 1.00 91.62 86 ASN A CA 1
ATOM 698 C C . ASN A 1 86 ? 6.005 -5.111 -20.231 1.00 91.62 86 ASN A C 1
ATOM 700 O O . ASN A 1 86 ? 5.021 -4.791 -19.565 1.00 91.62 86 ASN A O 1
ATOM 704 N N . GLU A 1 87 ? 6.722 -6.201 -19.952 1.00 92.06 87 GLU A N 1
ATOM 705 C CA . GLU A 1 87 ? 6.398 -7.104 -18.843 1.00 92.06 87 GLU A CA 1
ATOM 706 C C . GLU A 1 87 ? 6.503 -6.396 -17.483 1.00 92.06 87 GLU A C 1
ATOM 708 O O . GLU A 1 87 ? 5.624 -6.531 -16.630 1.00 92.06 87 GLU A O 1
ATOM 713 N N . ALA A 1 88 ? 7.535 -5.567 -17.291 1.00 92.12 88 ALA A N 1
ATOM 714 C CA . ALA A 1 88 ? 7.682 -4.774 -16.074 1.00 92.12 88 ALA A CA 1
ATOM 715 C C . ALA A 1 88 ? 6.494 -3.813 -15.873 1.00 92.12 88 ALA A C 1
ATOM 717 O O . ALA A 1 88 ? 5.942 -3.732 -14.776 1.00 92.12 88 ALA A O 1
ATOM 718 N N . PHE A 1 89 ? 6.028 -3.150 -16.936 1.00 90.56 89 PHE A N 1
ATOM 719 C CA . PHE A 1 89 ? 4.800 -2.348 -16.893 1.00 90.56 89 PHE A CA 1
ATOM 720 C C . PHE A 1 89 ? 3.559 -3.181 -16.539 1.00 90.56 89 PHE A C 1
ATOM 722 O O . PHE A 1 89 ? 2.729 -2.732 -15.741 1.00 90.56 89 PHE A O 1
ATOM 729 N N . GLY A 1 90 ? 3.454 -4.414 -17.038 1.00 93.06 90 GLY A N 1
ATOM 730 C CA . GLY A 1 90 ? 2.384 -5.347 -16.674 1.00 93.06 90 GLY A CA 1
ATOM 731 C C . GLY A 1 90 ? 2.248 -5.559 -15.159 1.00 93.06 90 GLY A C 1
ATOM 732 O O . GLY A 1 90 ? 1.132 -5.582 -14.632 1.00 93.06 90 GLY A O 1
ATOM 733 N N . LEU A 1 91 ? 3.365 -5.597 -14.422 1.00 91.12 91 LEU A N 1
ATOM 734 C CA . LEU A 1 91 ? 3.363 -5.744 -12.958 1.00 91.12 91 LEU A CA 1
ATOM 735 C C . LEU A 1 91 ? 2.716 -4.556 -12.229 1.00 91.12 91 LEU A C 1
ATOM 737 O O . LEU A 1 91 ? 2.069 -4.750 -11.195 1.00 91.12 91 LEU A O 1
ATOM 741 N N . THR A 1 92 ? 2.825 -3.337 -12.767 1.00 89.88 92 THR A N 1
ATOM 742 C CA . THR A 1 92 ? 2.150 -2.161 -12.182 1.00 89.88 92 THR A CA 1
ATOM 743 C C . THR A 1 92 ? 0.638 -2.184 -12.374 1.00 89.88 92 THR A C 1
ATOM 745 O O . THR A 1 92 ? -0.092 -1.714 -11.504 1.00 89.88 92 THR A O 1
ATOM 748 N N . ILE A 1 93 ? 0.142 -2.789 -13.455 1.00 90.69 93 ILE A N 1
ATOM 749 C CA . ILE A 1 93 ? -1.298 -3.015 -13.643 1.00 90.69 93 ILE A CA 1
ATOM 750 C C . ILE A 1 93 ? -1.770 -4.110 -12.682 1.00 90.69 93 ILE A C 1
ATOM 752 O O . ILE A 1 93 ? -2.787 -3.954 -12.001 1.00 90.69 93 ILE A O 1
ATOM 756 N N . LEU A 1 94 ? -0.990 -5.190 -12.559 1.00 91.94 94 LEU A N 1
ATOM 757 C CA . LEU A 1 94 ? -1.289 -6.294 -11.651 1.00 91.94 94 LEU A CA 1
ATOM 758 C C . LEU A 1 94 ? -1.387 -5.836 -10.188 1.00 91.94 94 LEU A C 1
ATOM 760 O O . LEU A 1 94 ? -2.223 -6.352 -9.447 1.00 91.94 94 LEU A O 1
ATOM 764 N N . TYR A 1 95 ? -0.604 -4.834 -9.774 1.00 92.75 95 TYR A N 1
ATOM 765 C CA . TYR A 1 95 ? -0.664 -4.241 -8.431 1.00 92.75 95 TYR A CA 1
ATOM 766 C C . TYR A 1 95 ? -2.081 -3.833 -8.001 1.00 92.75 95 TYR A C 1
ATOM 768 O O . TYR A 1 95 ? -2.455 -4.071 -6.849 1.00 92.75 95 TYR A O 1
ATOM 776 N N . ALA A 1 96 ? -2.887 -3.270 -8.910 1.00 90.31 96 ALA A N 1
ATOM 777 C CA . ALA A 1 96 ? -4.248 -2.825 -8.600 1.00 90.31 96 ALA A CA 1
ATOM 778 C C . ALA A 1 96 ? -5.149 -3.983 -8.130 1.00 90.31 96 ALA A C 1
ATOM 780 O O . ALA A 1 96 ? -6.028 -3.793 -7.290 1.00 90.31 96 ALA A O 1
ATOM 781 N N . VAL A 1 97 ? -4.888 -5.193 -8.631 1.00 92.94 97 VAL A N 1
ATOM 782 C CA . VAL A 1 97 ? -5.584 -6.427 -8.243 1.00 92.94 97 VAL A CA 1
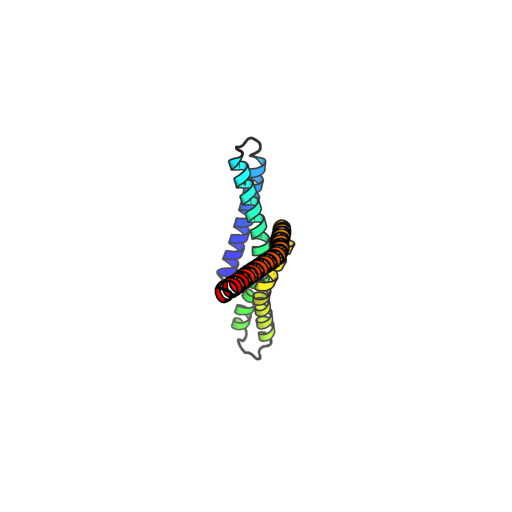ATOM 783 C C . VAL A 1 97 ? -4.880 -7.111 -7.070 1.00 92.94 97 VAL A C 1
ATOM 785 O O . VAL A 1 97 ? -5.527 -7.643 -6.169 1.00 92.94 97 VAL A O 1
ATOM 788 N N . LEU A 1 98 ? -3.548 -7.080 -7.038 1.00 92.38 98 LEU A N 1
ATOM 789 C CA . LEU A 1 98 ? -2.756 -7.790 -6.039 1.00 92.38 98 LEU A CA 1
ATOM 790 C C . LEU A 1 98 ? -2.900 -7.173 -4.642 1.00 92.38 98 LEU A C 1
ATOM 792 O O . LEU A 1 98 ? -2.985 -7.898 -3.651 1.00 92.38 98 LEU A O 1
ATOM 796 N N . LEU A 1 99 ? -2.987 -5.843 -4.550 1.00 90.75 99 LEU A N 1
ATOM 797 C CA . LEU A 1 99 ? -3.126 -5.135 -3.281 1.00 90.75 99 LEU A CA 1
ATOM 798 C C . LEU A 1 99 ? -4.374 -5.557 -2.475 1.00 90.75 99 LEU A C 1
ATOM 800 O O . LEU A 1 99 ? -4.208 -5.946 -1.313 1.00 90.75 99 LEU A O 1
ATOM 804 N N . PRO A 1 100 ? -5.609 -5.526 -3.020 1.00 89.75 100 PRO A N 1
ATOM 805 C CA . PRO A 1 100 ? -6.784 -5.968 -2.273 1.00 89.75 100 PRO A CA 1
ATOM 806 C C . PRO A 1 100 ? -6.713 -7.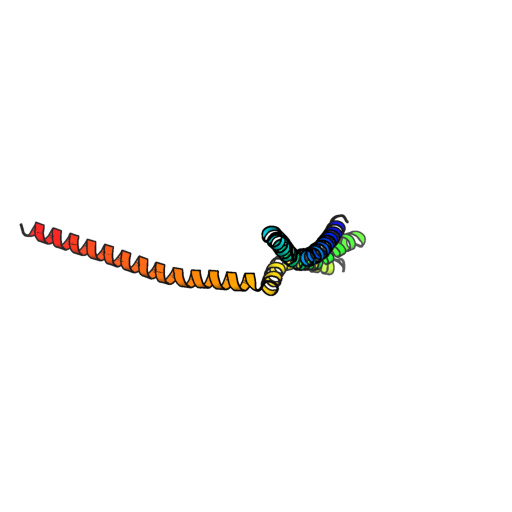455 -1.911 1.00 89.75 100 PRO A C 1
ATOM 808 O O . PRO A 1 100 ? -7.137 -7.816 -0.815 1.00 89.75 100 PRO A O 1
ATOM 811 N N . VAL A 1 101 ? -6.118 -8.308 -2.754 1.00 90.94 101 VAL A N 1
ATOM 812 C CA . VAL A 1 101 ? -5.910 -9.736 -2.444 1.00 90.94 101 VAL A CA 1
ATOM 813 C C . VAL A 1 101 ? -4.974 -9.909 -1.246 1.00 90.94 101 VAL A C 1
ATOM 815 O O . VAL A 1 101 ? -5.308 -10.612 -0.289 1.00 90.94 101 VAL A O 1
ATOM 818 N N . VAL A 1 102 ? -3.830 -9.219 -1.243 1.00 90.50 102 VAL A N 1
ATOM 819 C CA . VAL A 1 102 ? -2.861 -9.258 -0.138 1.00 90.50 102 VAL A CA 1
ATOM 820 C C . VAL A 1 102 ? -3.478 -8.726 1.155 1.00 90.50 102 VAL A C 1
ATOM 822 O O . VAL A 1 102 ? -3.327 -9.347 2.212 1.00 90.50 102 VAL A O 1
ATOM 825 N N . LEU A 1 103 ? -4.209 -7.609 1.092 1.00 88.25 103 LEU A N 1
ATOM 826 C CA . LEU A 1 103 ? -4.899 -7.043 2.254 1.00 88.25 103 LEU A CA 1
ATOM 827 C C . LEU A 1 103 ? -5.989 -7.983 2.777 1.00 88.25 103 LEU A C 1
ATOM 829 O O . LEU A 1 103 ? -6.067 -8.213 3.986 1.00 88.25 103 LEU A O 1
ATOM 833 N N . PHE A 1 104 ? -6.777 -8.584 1.883 1.00 86.69 104 PHE A N 1
ATOM 834 C CA . PHE A 1 104 ? -7.786 -9.578 2.236 1.00 86.69 104 PHE A CA 1
ATOM 835 C C . PHE A 1 104 ? -7.160 -10.810 2.895 1.00 86.69 104 PHE A C 1
ATOM 837 O O . PHE A 1 104 ? -7.728 -11.376 3.829 1.00 86.69 104 PHE A O 1
ATOM 844 N N . TRP A 1 105 ? -5.970 -11.230 2.462 1.00 86.38 105 TRP A N 1
ATOM 845 C CA . TRP A 1 105 ? -5.245 -12.333 3.086 1.00 86.38 105 TRP A CA 1
ATOM 846 C C . TRP A 1 105 ? -4.635 -11.999 4.440 1.00 86.38 105 TRP A C 1
ATOM 848 O O . TRP A 1 105 ? -4.690 -12.825 5.351 1.00 86.38 105 TRP A O 1
ATOM 858 N N . ARG A 1 106 ? -4.094 -10.793 4.605 1.00 83.88 106 ARG A N 1
ATOM 859 C CA . ARG A 1 106 ? -3.424 -10.389 5.846 1.00 83.88 106 ARG A CA 1
ATOM 860 C C . ARG A 1 106 ? -4.379 -9.937 6.944 1.00 83.88 106 ARG A C 1
ATOM 862 O O . ARG A 1 106 ? -4.076 -10.144 8.119 1.00 83.88 106 ARG A O 1
ATOM 869 N N . HIS A 1 107 ? -5.526 -9.356 6.605 1.00 81.88 107 HIS A N 1
ATOM 870 C CA . HIS A 1 107 ? -6.466 -8.835 7.592 1.00 81.88 107 HIS A CA 1
ATOM 871 C C . HIS A 1 107 ? -7.692 -9.730 7.759 1.00 81.88 107 HIS A C 1
ATOM 873 O O . HIS A 1 107 ? -8.727 -9.532 7.126 1.00 81.88 107 HIS A O 1
ATOM 879 N N . LYS A 1 108 ? -7.626 -10.642 8.736 1.00 76.38 108 LYS A N 1
ATOM 880 C CA . LYS A 1 108 ? -8.793 -11.425 9.179 1.00 76.38 108 LYS A CA 1
ATOM 881 C C . LYS A 1 108 ? -9.987 -10.532 9.547 1.00 76.38 108 LYS A C 1
ATOM 883 O O . LYS A 1 108 ? -11.102 -10.818 9.150 1.00 76.38 108 LYS A O 1
ATOM 888 N N . SER A 1 109 ? -9.739 -9.384 10.183 1.00 70.19 109 SER A N 1
ATOM 889 C CA . SER A 1 109 ? -10.793 -8.411 10.513 1.00 70.19 109 SER A CA 1
ATOM 890 C C . SER A 1 109 ? -11.518 -7.849 9.284 1.00 70.19 109 SER A C 1
ATOM 892 O O . SER A 1 109 ? -12.697 -7.533 9.395 1.00 70.19 109 SER A O 1
ATOM 894 N N . LEU A 1 110 ? -10.846 -7.711 8.135 1.00 71.94 110 LEU A N 1
ATOM 895 C CA . LEU A 1 110 ? -11.496 -7.303 6.885 1.00 71.94 110 LEU A CA 1
ATOM 896 C C . LEU A 1 110 ? -12.405 -8.421 6.367 1.00 71.94 110 LEU A C 1
ATOM 898 O O . LEU A 1 110 ? -13.529 -8.140 5.967 1.00 71.94 110 LEU A O 1
ATOM 902 N N . ARG A 1 111 ? -11.964 -9.683 6.462 1.00 75.12 111 ARG A N 1
ATOM 903 C CA . ARG A 1 111 ? -12.789 -10.856 6.128 1.00 75.12 111 ARG A CA 1
ATOM 904 C C . ARG A 1 111 ? -14.031 -10.941 7.011 1.00 75.12 111 ARG A C 1
ATOM 906 O O . ARG A 1 111 ? -15.133 -11.076 6.493 1.00 75.12 111 ARG A O 1
ATOM 913 N N . ASP A 1 112 ? -13.853 -10.797 8.322 1.00 78.38 112 ASP A N 1
ATOM 914 C CA . ASP A 1 112 ? -14.939 -10.888 9.300 1.00 78.38 112 ASP A CA 1
ATOM 915 C C . ASP A 1 112 ? -15.957 -9.749 9.107 1.00 78.38 112 ASP A C 1
ATOM 917 O O . ASP A 1 112 ? -17.166 -9.962 9.195 1.00 78.38 112 ASP A O 1
ATOM 921 N N . ASN A 1 113 ? -15.488 -8.534 8.802 1.00 76.25 113 ASN A N 1
ATOM 922 C CA . ASN A 1 113 ? -16.362 -7.395 8.515 1.00 76.25 113 ASN A CA 1
ATOM 923 C C . ASN A 1 113 ? -17.093 -7.553 7.176 1.00 76.25 113 ASN A C 1
ATOM 925 O O . ASN A 1 113 ? -18.280 -7.250 7.101 1.00 76.25 113 ASN A O 1
ATOM 929 N N . LEU A 1 114 ? -16.426 -8.070 6.142 1.00 75.44 114 LEU A N 1
ATOM 930 C CA . LEU A 1 114 ? -17.055 -8.336 4.850 1.00 75.44 114 LEU A CA 1
ATOM 931 C C . LEU A 1 114 ? -18.129 -9.425 4.970 1.00 75.44 114 LEU A C 1
ATOM 933 O O . LEU A 1 114 ? -19.224 -9.255 4.447 1.00 75.44 114 LEU A O 1
ATOM 937 N N . GLN A 1 115 ? -17.858 -10.502 5.713 1.00 77.81 115 GLN A N 1
ATOM 938 C CA . GLN A 1 115 ? -18.850 -11.541 6.003 1.00 77.81 115 GLN A CA 1
ATOM 939 C C . GLN A 1 115 ? -20.071 -10.980 6.734 1.00 77.81 115 GLN A C 1
ATOM 941 O O . GLN A 1 115 ? -21.198 -11.333 6.397 1.00 77.81 115 GLN A O 1
ATOM 946 N N . LYS A 1 116 ? -19.868 -10.071 7.696 1.00 78.19 116 LYS A N 1
ATOM 947 C CA . LYS A 1 116 ? -20.976 -9.377 8.367 1.00 78.19 116 LYS A CA 1
ATOM 948 C C . LYS A 1 116 ? -21.775 -8.516 7.391 1.00 78.19 116 LYS A C 1
ATOM 950 O O . LYS A 1 116 ? -22.994 -8.632 7.370 1.00 78.19 116 LYS A O 1
ATOM 955 N N . SER A 1 117 ? -21.117 -7.707 6.561 1.00 75.94 117 SER A N 1
ATOM 956 C CA . SER A 1 117 ? -21.795 -6.861 5.568 1.00 75.94 117 SER A CA 1
ATOM 957 C C . SER A 1 117 ? -22.565 -7.678 4.528 1.00 75.94 117 SER A C 1
ATOM 959 O O . SER A 1 117 ? -23.702 -7.343 4.210 1.00 75.94 117 SER A O 1
ATOM 961 N N . LEU A 1 118 ? -21.993 -8.784 4.048 1.00 77.44 118 LEU A N 1
ATOM 962 C CA . LEU A 1 118 ? -22.663 -9.707 3.130 1.00 77.44 118 LEU A CA 1
ATOM 963 C C . LEU A 1 118 ? -23.844 -10.418 3.803 1.00 77.44 118 LEU A C 1
ATOM 965 O O . LEU A 1 118 ? -24.899 -10.553 3.195 1.00 77.44 118 LEU A O 1
ATOM 969 N N . GLY A 1 119 ? -23.709 -10.821 5.070 1.00 71.31 119 GLY A N 1
ATOM 970 C CA . GLY A 1 119 ? -24.806 -11.406 5.847 1.00 71.31 119 GLY A CA 1
ATOM 971 C C . GLY A 1 119 ? -25.952 -10.424 6.119 1.00 71.31 119 GLY A C 1
ATOM 972 O O . GLY A 1 119 ? -27.112 -10.829 6.139 1.00 71.31 119 GLY A O 1
ATOM 973 N N . VAL A 1 120 ? -25.644 -9.133 6.284 1.00 67.56 120 VAL A N 1
ATOM 974 C CA . VAL A 1 120 ? -26.650 -8.062 6.363 1.00 67.56 120 VAL A CA 1
ATOM 975 C C . VAL A 1 120 ? -27.342 -7.887 5.016 1.00 67.56 120 VAL A C 1
ATOM 977 O O . VAL A 1 120 ? -28.567 -7.871 4.978 1.00 67.56 120 VAL A O 1
ATOM 980 N N . PHE A 1 121 ? -26.594 -7.834 3.912 1.00 60.69 121 PHE A N 1
ATOM 981 C CA . PHE A 1 121 ? -27.173 -7.720 2.571 1.00 60.69 121 PHE A CA 1
ATOM 982 C C . PHE A 1 121 ? -28.146 -8.875 2.277 1.00 60.69 121 PHE A C 1
ATOM 984 O O . PHE A 1 121 ? -29.294 -8.644 1.906 1.00 60.69 121 PHE A O 1
ATOM 991 N N . ASN A 1 122 ? -27.743 -10.106 2.609 1.00 65.00 122 ASN A N 1
ATOM 992 C CA . ASN A 1 122 ? -28.569 -11.306 2.451 1.00 65.00 122 ASN A CA 1
ATOM 993 C C . ASN A 1 122 ? -29.829 -11.320 3.344 1.00 65.00 122 ASN A C 1
ATOM 995 O O . ASN A 1 122 ? -30.769 -12.062 3.073 1.00 65.00 122 ASN A O 1
ATOM 999 N N . ARG A 1 123 ? -29.865 -10.526 4.425 1.00 60.88 123 ARG A N 1
ATOM 1000 C CA . ARG A 1 123 ? -31.052 -10.344 5.282 1.00 60.88 123 ARG A CA 1
ATOM 1001 C C . ARG A 1 123 ? -31.974 -9.226 4.803 1.00 60.88 123 ARG A C 1
ATOM 1003 O O . ARG A 1 123 ? -33.180 -9.323 5.004 1.00 60.88 123 ARG A O 1
ATOM 1010 N N . VAL A 1 124 ? -31.425 -8.180 4.190 1.00 62.56 124 VAL A N 1
ATOM 1011 C CA . VAL A 1 124 ? -32.194 -7.009 3.739 1.00 62.56 124 VAL A CA 1
ATOM 1012 C C . VAL A 1 124 ? -33.032 -7.334 2.500 1.00 62.56 124 VAL A C 1
ATOM 1014 O O . VAL A 1 124 ? -34.159 -6.859 2.381 1.00 62.56 124 VAL A O 1
ATOM 1017 N N . GLU A 1 125 ? -32.528 -8.179 1.604 1.00 63.91 125 GLU A N 1
ATOM 1018 C CA . GLU A 1 125 ? -33.229 -8.583 0.379 1.00 63.91 125 GLU A CA 1
ATOM 1019 C C . GLU A 1 125 ? -34.567 -9.319 0.633 1.00 63.91 125 GLU A C 1
ATOM 1021 O O . GLU A 1 125 ? -35.594 -8.890 0.098 1.00 63.91 125 GLU A O 1
ATOM 1026 N N . PRO A 1 126 ? -34.643 -10.342 1.513 1.00 61.44 126 PRO A N 1
ATOM 1027 C CA . PRO A 1 126 ? -35.911 -10.997 1.831 1.00 61.44 126 PRO A CA 1
ATOM 1028 C C . PRO A 1 126 ? -36.868 -10.125 2.659 1.00 61.44 126 PRO A C 1
ATOM 1030 O O . PRO A 1 126 ? -38.080 -10.321 2.572 1.00 61.44 126 PRO A O 1
ATOM 1033 N N . GLU A 1 127 ? -36.379 -9.162 3.451 1.00 61.56 127 GLU A N 1
ATOM 1034 C CA . GLU A 1 127 ? -37.261 -8.208 4.141 1.00 61.56 127 GLU A CA 1
ATOM 1035 C C . GLU A 1 127 ? -37.880 -7.187 3.187 1.00 61.56 127 GLU A C 1
ATOM 1037 O O . GLU A 1 127 ? -39.073 -6.908 3.307 1.00 61.56 127 GLU A O 1
ATOM 1042 N N . ARG A 1 128 ? -37.125 -6.689 2.199 1.00 60.69 128 ARG A N 1
ATOM 1043 C CA . ARG A 1 128 ? -37.675 -5.824 1.144 1.00 60.69 128 ARG A CA 1
ATOM 1044 C C . ARG A 1 128 ? -38.718 -6.552 0.304 1.00 60.69 128 ARG A C 1
ATOM 1046 O O . ARG A 1 128 ? -39.813 -6.031 0.135 1.00 60.69 128 ARG A O 1
ATOM 1053 N N . ALA A 1 129 ? -38.444 -7.792 -0.106 1.00 65.88 129 ALA A N 1
ATOM 1054 C CA . ALA A 1 129 ? -39.414 -8.606 -0.842 1.00 65.88 129 ALA A CA 1
ATOM 1055 C C . ALA A 1 129 ? -40.713 -8.857 -0.042 1.00 65.88 129 ALA A C 1
ATOM 1057 O O . ALA A 1 129 ? -41.809 -8.863 -0.601 1.00 65.88 129 ALA A O 1
ATOM 1058 N N . ARG A 1 130 ? -4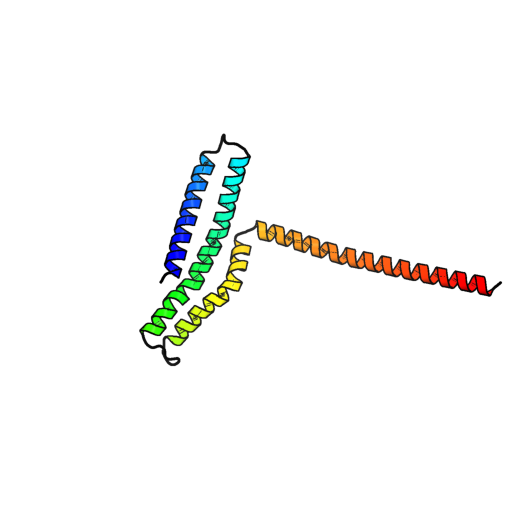0.616 -9.026 1.286 1.00 66.12 130 ARG A N 1
ATOM 1059 C CA . ARG A 1 130 ? -41.787 -9.157 2.175 1.00 66.12 130 ARG A CA 1
ATOM 1060 C C . ARG A 1 130 ? -42.530 -7.836 2.388 1.00 66.12 130 ARG A C 1
ATOM 1062 O O . ARG A 1 130 ? -43.752 -7.856 2.524 1.00 66.12 130 ARG A O 1
ATOM 1069 N N . ALA A 1 131 ? -41.819 -6.712 2.446 1.00 70.12 131 ALA A N 1
ATOM 1070 C CA . ALA A 1 131 ? -42.416 -5.385 2.579 1.00 70.12 131 ALA A CA 1
ATOM 1071 C C . ALA A 1 131 ? -43.177 -4.977 1.306 1.00 70.12 131 ALA A C 1
ATOM 1073 O O . ALA A 1 131 ? -44.316 -4.514 1.400 1.00 70.12 131 ALA A O 1
ATOM 1074 N N . ASP A 1 132 ? -42.611 -5.244 0.128 1.00 73.56 132 ASP A N 1
ATOM 1075 C CA . ASP A 1 132 ? -43.275 -4.999 -1.157 1.00 73.56 132 ASP A CA 1
ATOM 1076 C C . ASP A 1 132 ? -44.531 -5.868 -1.314 1.00 73.56 132 ASP A C 1
ATOM 1078 O O . ASP A 1 132 ? -45.589 -5.359 -1.686 1.00 73.56 132 ASP A O 1
ATOM 1082 N N . GLY A 1 133 ? -44.471 -7.146 -0.915 1.00 72.56 133 GLY A N 1
ATOM 1083 C CA . GLY A 1 133 ? -45.637 -8.038 -0.921 1.00 72.56 133 GLY A CA 1
ATOM 1084 C C . GLY A 1 133 ? -46.797 -7.542 -0.044 1.00 72.56 133 GLY A C 1
ATOM 1085 O O . GLY A 1 133 ? -47.945 -7.532 -0.486 1.00 72.56 133 GLY A O 1
ATOM 1086 N N . ARG A 1 134 ? -46.513 -7.049 1.172 1.00 70.38 134 ARG A N 1
ATOM 1087 C CA . ARG A 1 134 ? -47.546 -6.468 2.058 1.00 70.38 134 ARG A CA 1
ATOM 1088 C C . ARG A 1 134 ? -48.141 -5.181 1.499 1.00 70.38 134 ARG A C 1
ATOM 1090 O O . ARG A 1 134 ? -49.338 -4.945 1.646 1.00 70.38 134 ARG A O 1
ATOM 1097 N N . THR A 1 135 ? -47.318 -4.355 0.860 1.00 74.88 135 THR A N 1
ATOM 1098 C CA . THR A 1 135 ? -47.772 -3.103 0.240 1.00 74.88 135 THR A CA 1
ATOM 1099 C C . THR A 1 135 ? -48.720 -3.404 -0.921 1.00 74.88 135 THR A C 1
ATOM 1101 O O . THR A 1 135 ? -49.769 -2.775 -1.056 1.00 74.88 135 THR A O 1
ATOM 1104 N N . GLN A 1 136 ? -48.416 -4.437 -1.709 1.00 75.00 136 GLN A N 1
ATOM 1105 C CA . GLN A 1 136 ? -49.264 -4.884 -2.810 1.00 75.00 136 GLN A CA 1
ATOM 1106 C C . GLN A 1 136 ? -50.602 -5.472 -2.323 1.00 75.00 136 GLN A C 1
ATOM 1108 O O . GLN A 1 136 ? -51.648 -5.180 -2.907 1.00 75.00 136 GLN A O 1
ATOM 1113 N N . GLU A 1 137 ? -50.606 -6.240 -1.227 1.00 74.81 137 GLU A N 1
ATOM 1114 C CA . GLU A 1 137 ? -51.841 -6.723 -0.590 1.00 74.81 137 GLU A CA 1
ATOM 1115 C C . GLU A 1 137 ? -52.701 -5.583 -0.031 1.00 74.81 137 GLU A C 1
ATOM 1117 O O . GLU A 1 137 ? -53.918 -5.592 -0.220 1.00 74.81 137 GLU A O 1
ATOM 1122 N N . GLN A 1 138 ? -52.092 -4.572 0.597 1.00 78.00 138 GLN A N 1
ATOM 1123 C CA . GLN A 1 138 ? -52.818 -3.401 1.097 1.00 78.00 138 GLN A CA 1
ATOM 1124 C C . GLN A 1 138 ? -53.489 -2.622 -0.036 1.00 78.00 138 GLN A C 1
ATOM 1126 O O . GLN A 1 138 ? -54.680 -2.325 0.055 1.00 78.00 138 GLN A O 1
ATOM 1131 N N . VAL A 1 139 ? -52.773 -2.347 -1.131 1.00 79.69 139 VAL A N 1
ATOM 1132 C CA . VAL A 1 139 ? -53.343 -1.671 -2.312 1.00 79.69 139 VAL A CA 1
ATOM 1133 C C . VAL A 1 139 ? -54.514 -2.471 -2.889 1.00 79.69 139 VAL A C 1
ATOM 1135 O O . VAL A 1 139 ? -55.561 -1.905 -3.209 1.00 79.69 139 VAL A O 1
ATOM 1138 N N . ARG A 1 140 ? -54.383 -3.801 -2.958 1.00 82.94 140 ARG A N 1
ATOM 1139 C CA . ARG A 1 140 ? -55.452 -4.687 -3.435 1.00 82.94 140 ARG A CA 1
ATOM 1140 C C . ARG A 1 140 ? -56.669 -4.675 -2.506 1.00 82.94 140 ARG A C 1
ATOM 1142 O O . ARG A 1 140 ? -57.799 -4.657 -2.986 1.00 82.94 140 ARG A O 1
ATOM 1149 N N . HIS A 1 141 ? -56.453 -4.642 -1.193 1.00 84.81 141 HIS A N 1
ATOM 1150 C CA . HIS A 1 141 ? -57.521 -4.549 -0.199 1.00 84.81 141 HIS A CA 1
ATOM 1151 C C . HIS A 1 141 ? -58.282 -3.217 -0.296 1.00 84.81 141 HIS A C 1
ATOM 1153 O O . HIS A 1 141 ? -59.513 -3.212 -0.302 1.00 84.81 141 HIS A O 1
ATOM 1159 N N . PHE A 1 142 ? -57.576 -2.092 -0.455 1.00 86.88 142 PHE A N 1
ATOM 1160 C CA . PHE A 1 142 ? -58.210 -0.785 -0.660 1.00 86.88 142 PHE A CA 1
ATOM 1161 C C . PHE A 1 142 ? -59.035 -0.723 -1.953 1.00 86.88 142 PHE A C 1
ATOM 1163 O O . PHE A 1 142 ? -60.146 -0.198 -1.932 1.00 86.88 142 PHE A O 1
ATOM 1170 N N . ALA A 1 143 ? -58.552 -1.322 -3.046 1.00 88.94 143 ALA A N 1
ATOM 1171 C CA . ALA A 1 143 ? -59.302 -1.406 -4.302 1.00 88.94 143 ALA A CA 1
ATOM 1172 C C . ALA A 1 143 ? -60.585 -2.255 -4.180 1.00 88.94 143 ALA A C 1
ATOM 1174 O O . ALA A 1 143 ? -61.614 -1.953 -4.786 1.00 88.94 143 ALA A O 1
ATOM 1175 N N . LEU A 1 144 ? -60.557 -3.320 -3.372 1.00 89.94 144 LEU A N 1
ATOM 1176 C CA . LEU A 1 144 ? -61.755 -4.117 -3.099 1.00 89.94 144 LEU A CA 1
ATOM 1177 C C . LEU A 1 144 ? -62.786 -3.317 -2.295 1.00 89.94 144 LEU A C 1
ATOM 1179 O O . LEU A 1 144 ? -63.966 -3.336 -2.649 1.00 89.94 144 LEU A O 1
ATOM 1183 N N . LEU A 1 145 ? -62.350 -2.578 -1.272 1.00 90.75 145 LEU A N 1
ATOM 1184 C CA . LEU A 1 145 ? -63.230 -1.725 -0.469 1.00 90.75 145 LEU A CA 1
ATOM 1185 C C . LEU A 1 145 ? -63.875 -0.609 -1.298 1.00 90.75 145 LEU A C 1
ATOM 1187 O O . LEU A 1 145 ? -65.081 -0.396 -1.176 1.00 90.75 145 LEU A O 1
ATOM 1191 N N . SER A 1 146 ? -63.119 0.054 -2.179 1.00 89.12 146 SER A N 1
ATOM 1192 C CA . SER A 1 146 ? -63.679 1.096 -3.049 1.00 89.12 146 SER A CA 1
ATOM 1193 C C . SER A 1 146 ? -64.737 0.529 -4.001 1.00 89.12 146 SER A C 1
ATOM 1195 O O . SER A 1 146 ? -65.830 1.077 -4.106 1.00 89.12 146 SER A O 1
ATOM 1197 N N . SER A 1 147 ? -64.478 -0.636 -4.606 1.00 90.50 147 SER A N 1
ATOM 1198 C CA . SER A 1 147 ? -65.449 -1.297 -5.491 1.00 90.50 147 SER A CA 1
ATOM 1199 C C . SER A 1 147 ? -66.710 -1.786 -4.762 1.00 90.50 147 SER A C 1
ATOM 1201 O O . SER A 1 147 ? -67.789 -1.885 -5.347 1.00 90.50 147 SER A O 1
ATOM 1203 N N . ALA A 1 148 ? -66.597 -2.166 -3.485 1.00 91.25 148 ALA A N 1
ATOM 1204 C CA . ALA A 1 148 ? -67.743 -2.553 -2.667 1.00 91.25 148 ALA A CA 1
ATOM 1205 C C . ALA A 1 148 ? -68.610 -1.331 -2.335 1.00 91.25 148 ALA A C 1
ATOM 1207 O O . ALA A 1 148 ? -69.829 -1.395 -2.466 1.00 91.25 148 ALA A O 1
ATOM 1208 N N . TRP A 1 149 ? -67.972 -0.213 -1.991 1.00 88.88 149 TRP A N 1
ATOM 1209 C CA . TRP A 1 149 ? -68.636 1.056 -1.713 1.00 88.88 149 TRP A CA 1
ATOM 1210 C C . TRP A 1 149 ? -69.410 1.598 -2.923 1.00 88.88 149 TRP A C 1
ATOM 1212 O O . TRP A 1 149 ? -70.581 1.950 -2.799 1.00 88.88 149 TRP A O 1
ATOM 1222 N N . GLU A 1 150 ? -68.805 1.589 -4.113 1.00 91.88 150 GLU A N 1
ATOM 1223 C CA . GLU A 1 150 ? -69.465 2.031 -5.353 1.00 91.88 150 GLU A CA 1
ATOM 1224 C C . GLU A 1 150 ? -70.699 1.185 -5.701 1.00 91.88 150 GLU A C 1
ATOM 1226 O O . GLU A 1 150 ? -71.730 1.721 -6.112 1.00 91.88 150 GLU A O 1
ATOM 1231 N N . ARG A 1 151 ? -70.635 -0.135 -5.479 1.00 89.94 151 ARG A N 1
ATOM 1232 C CA . ARG A 1 151 ? -71.782 -1.040 -5.675 1.00 89.94 151 ARG A CA 1
ATOM 1233 C C . ARG A 1 151 ? -72.921 -0.779 -4.698 1.00 89.94 151 ARG A C 1
ATOM 1235 O O . ARG A 1 151 ? -74.073 -1.006 -5.053 1.00 89.94 151 ARG A O 1
ATOM 1242 N N . GLU A 1 152 ? -72.609 -0.335 -3.486 1.00 88.19 152 GLU A N 1
ATOM 1243 C CA . GLU A 1 152 ? -73.615 -0.012 -2.476 1.00 88.19 152 GLU A CA 1
ATOM 1244 C C . GLU A 1 152 ? -74.311 1.322 -2.786 1.00 88.19 152 GLU A C 1
ATOM 1246 O O . GLU A 1 152 ? -75.525 1.433 -2.622 1.00 88.19 152 GLU A O 1
ATOM 1251 N N . ILE A 1 153 ? -73.572 2.307 -3.313 1.00 84.81 153 ILE A N 1
ATOM 1252 C CA . ILE A 1 153 ? -74.145 3.571 -3.806 1.00 84.81 153 ILE A CA 1
ATOM 1253 C C . ILE A 1 153 ? -75.073 3.322 -4.999 1.00 84.81 153 ILE A C 1
ATOM 1255 O O . ILE A 1 153 ? -76.166 3.869 -5.025 1.00 84.81 153 ILE A O 1
ATOM 1259 N N . ALA A 1 154 ? -74.683 2.471 -5.952 1.00 81.88 154 ALA A N 1
ATOM 1260 C CA . ALA A 1 154 ? -75.480 2.190 -7.152 1.00 81.88 154 ALA A CA 1
ATOM 1261 C C . ALA A 1 154 ? -76.809 1.449 -6.886 1.00 81.88 154 ALA A C 1
ATOM 1263 O O . ALA A 1 154 ? -77.636 1.333 -7.788 1.00 81.88 154 ALA A O 1
ATOM 1264 N N . LYS A 1 155 ? -77.007 0.911 -5.675 1.00 80.19 155 LYS A N 1
ATOM 1265 C CA . LYS A 1 155 ? -78.261 0.268 -5.249 1.00 80.19 155 LYS A CA 1
ATOM 1266 C C . LYS A 1 155 ? -79.245 1.229 -4.571 1.00 80.19 155 LYS A C 1
ATOM 1268 O O . LYS A 1 155 ? -80.367 0.808 -4.295 1.00 80.19 155 LYS A O 1
ATOM 1273 N N . ARG A 1 156 ? -78.824 2.456 -4.251 1.00 62.84 156 ARG A N 1
ATOM 1274 C CA . ARG A 1 156 ? -79.685 3.525 -3.725 1.00 62.84 156 ARG A CA 1
ATOM 1275 C C . ARG A 1 156 ? -80.197 4.402 -4.856 1.00 62.84 156 ARG A C 1
ATOM 1277 O O . ARG A 1 156 ? -81.352 4.854 -4.719 1.00 62.84 156 ARG A O 1
#

pLDDT: mean 84.74, std 8.71, range [60.5, 93.62]